Protein AF-A0A938MPD0-F1 (afdb_monomer)

Mean predicted aligned error: 16.22 Å

Foldseek 3Di:
DDYDDDDDDDDDDDDDPDDPPPDPPPPPPDPDPDQPCNVVVDQAAEAEAEAPLQCPSVLVSVVRGNYDYHYDDPDPNSVVNNLVNVVVSQWDWDDDDFWIWTFGQFKIFIAGRPPRHTPDMDTDPGGFHRVQWDADPVRWIWTQHPVRDIDIDD

Solvent-accessible surface area (backbone atoms only — not comparable to full-atom values): 9607 Å² total; per-residue (Å²): 133,91,74,91,80,86,80,90,85,87,79,82,88,81,89,74,98,76,78,98,79,82,86,86,84,77,78,83,65,74,79,76,89,65,58,72,49,68,79,68,70,54,56,61,52,82,42,80,44,75,69,52,50,61,26,61,66,56,48,52,48,43,75,76,34,61,34,50,68,45,76,48,59,97,46,73,70,35,47,54,45,18,46,51,44,40,37,77,71,58,55,35,72,35,79,58,97,61,34,35,36,40,41,42,66,50,30,37,37,32,26,32,66,88,84,62,47,76,74,50,76,45,82,41,98,45,33,56,35,77,81,30,57,46,76,45,97,84,68,28,39,37,37,29,25,70,83,72,50,76,49,78,45,122

pLDDT: mean 73.07, std 18.85, range [30.91, 95.38]

Radius of gyration: 27.68 Å; Cα contacts (8 Å, |Δi|>4): 222; chains: 1; bounding box: 92×27×65 Å

Nearest PDB structures (foldseek):
  5oa1-assembly1_V  TM=8.904E-01  e=3.810E-02  Saccharomyces cerevisiae S288C
  8w3v-assembly1_A  TM=8.758E-01  e=3.156E-02  Homo sapiens
  8afw-assembly1_B  TM=7.706E-01  e=2.783E-02  Saccharomyces cerevisiae
  7r72-assembly1_m  TM=8.460E-01  e=4.898E-02  Saccharomyces cerevisiae BY4741
  1nkv-assembly1_A  TM=7.892E-01  e=1.284E+00  Escherichia coli

Sequence (154 aa):
MRGSACRSQRVRLLLGVVGFFLSCAASWRACADDTLASRLGVTRGVCVVLGDPRCELAVELAEQSELLVYVQLPAAEDVVAARRAAADAGLALAVGKNAAVAATERELLAVDLEEGNTLWTQPLPAPPVPWGLALGRYRQVLVTLTSGEVLCFQ

Secondary structure (DSSP, 8-state):
---------------------S-SSS------S--HHHHHT--EEEEEEES-TT-HHHHHHHHHSEEEEEEE-SSHHHHHHHHHHHHHTT-EEEE-SSEEEEE-SSEEEEEETTT--EEEEEE-SSPEEEEEEEE-TTSPEEEEETTS-EEEE-

Structure (mmCIF, N/CA/C/O backbone):
data_AF-A0A938MPD0-F1
#
_entry.id   AF-A0A938MPD0-F1
#
loop_
_atom_site.group_PDB
_atom_site.id
_atom_site.type_symbol
_atom_site.label_atom_id
_atom_site.label_alt_id
_atom_site.label_comp_id
_atom_site.label_asym_id
_atom_site.label_entity_id
_atom_site.label_seq_id
_atom_site.pdbx_PDB_ins_code
_atom_site.Cartn_x
_atom_site.Cartn_y
_atom_site.Cartn_z
_atom_site.occupancy
_atom_site.B_iso_or_equiv
_atom_site.auth_seq_id
_atom_site.auth_comp_id
_atom_site.auth_asym_id
_atom_site.auth_atom_id
_atom_site.pdbx_PDB_model_num
ATOM 1 N N . MET A 1 1 ? -75.287 10.167 -20.643 1.00 37.88 1 MET A N 1
ATOM 2 C CA . MET A 1 1 ? -73.816 10.238 -20.494 1.00 37.88 1 MET A CA 1
ATOM 3 C C . MET A 1 1 ? -73.209 9.668 -21.773 1.00 37.88 1 MET A C 1
ATOM 5 O O . MET A 1 1 ? -73.329 8.477 -21.998 1.00 37.88 1 MET A O 1
ATOM 9 N N . ARG A 1 2 ? -73.024 10.525 -22.792 1.00 36.00 2 ARG A N 1
ATOM 10 C CA . ARG A 1 2 ? -71.712 10.887 -23.385 1.00 36.00 2 ARG A CA 1
ATOM 11 C C . ARG A 1 2 ? -70.800 9.658 -23.548 1.00 36.00 2 ARG A C 1
ATOM 13 O O . ARG A 1 2 ? -70.293 9.186 -22.547 1.00 36.00 2 ARG A O 1
ATOM 20 N N . GLY A 1 3 ? -70.529 9.108 -24.725 1.00 30.91 3 GLY A N 1
ATOM 21 C CA . GLY A 1 3 ? -70.872 9.449 -26.104 1.00 30.91 3 GLY A CA 1
ATOM 22 C C . GLY A 1 3 ? -69.873 8.722 -27.016 1.00 30.91 3 GLY A C 1
ATOM 23 O O . GLY A 1 3 ? -68.690 8.787 -26.719 1.00 30.91 3 GLY A O 1
ATOM 24 N N . SER A 1 4 ? -70.388 8.040 -28.052 1.00 40.34 4 SER A N 1
ATOM 25 C CA . SER A 1 4 ? -69.903 8.035 -29.454 1.00 40.34 4 SER A CA 1
ATOM 26 C C . SER A 1 4 ? -68.410 7.717 -29.701 1.00 40.34 4 SER A C 1
ATOM 28 O O . SER A 1 4 ? -67.545 8.330 -29.107 1.00 40.34 4 SER A O 1
ATOM 30 N N . ALA A 1 5 ? -67.931 6.916 -30.651 1.00 40.88 5 ALA A N 1
ATOM 31 C CA . ALA A 1 5 ? -68.393 6.438 -31.954 1.00 40.88 5 ALA A CA 1
ATOM 32 C C . ALA A 1 5 ? -67.113 5.831 -32.609 1.00 40.88 5 ALA A C 1
ATOM 34 O O . ALA A 1 5 ? -66.019 6.333 -32.398 1.00 40.88 5 ALA A O 1
ATOM 35 N N . CYS A 1 6 ? -67.169 4.664 -33.253 1.00 34.31 6 CYS A N 1
ATOM 36 C CA . CYS A 1 6 ? -67.277 4.511 -34.715 1.00 34.31 6 CYS A CA 1
ATOM 37 C C . CYS A 1 6 ? -65.924 4.400 -35.469 1.00 34.31 6 CYS A C 1
ATOM 39 O O . CYS A 1 6 ? -65.223 5.376 -35.684 1.00 34.31 6 CYS A O 1
ATOM 41 N N . ARG A 1 7 ? -65.688 3.175 -35.972 1.00 38.72 7 ARG A N 1
ATOM 42 C CA . ARG A 1 7 ? -65.328 2.837 -37.367 1.00 38.72 7 ARG A CA 1
ATOM 43 C C . ARG A 1 7 ? -63.906 3.142 -37.883 1.00 38.72 7 ARG A C 1
ATOM 45 O O . ARG A 1 7 ? -63.580 4.242 -38.289 1.00 38.72 7 ARG A O 1
ATOM 52 N N . SER A 1 8 ? -63.167 2.039 -38.057 1.00 42.03 8 SER A N 1
ATOM 53 C CA . SER A 1 8 ? -62.492 1.602 -39.296 1.00 42.03 8 SER A CA 1
ATOM 54 C C . SER A 1 8 ? -61.871 2.680 -40.192 1.00 42.03 8 SER A C 1
ATOM 56 O O . SER A 1 8 ? -62.578 3.305 -40.983 1.00 42.03 8 SER A O 1
ATOM 58 N N . GLN A 1 9 ? -60.542 2.646 -40.304 1.00 43.97 9 GLN A N 1
ATOM 59 C CA . GLN A 1 9 ? -59.890 2.900 -41.586 1.00 43.97 9 GLN A CA 1
ATOM 60 C C . GLN A 1 9 ? -58.762 1.898 -41.848 1.00 43.97 9 GLN A C 1
ATOM 62 O O . GLN A 1 9 ? -57.807 1.759 -41.093 1.00 43.97 9 GLN A O 1
ATOM 67 N N . ARG A 1 10 ? -58.952 1.157 -42.941 1.00 49.47 10 ARG A N 1
ATOM 68 C CA . ARG A 1 10 ? -58.011 0.232 -43.567 1.00 49.47 10 ARG A CA 1
ATOM 69 C C . ARG A 1 10 ? -57.012 1.034 -44.402 1.00 49.47 10 ARG A C 1
ATOM 71 O O . ARG A 1 10 ? -57.467 1.785 -45.258 1.00 49.47 10 ARG A O 1
ATOM 78 N N . VAL A 1 11 ? -55.714 0.764 -44.278 1.00 43.47 11 VAL A N 1
ATOM 79 C CA . VAL A 1 11 ? -54.717 0.949 -45.355 1.00 43.47 11 VAL A CA 1
ATOM 80 C C . VAL A 1 11 ? -53.675 -0.171 -45.191 1.00 43.47 11 VAL A C 1
ATOM 82 O O . VAL A 1 11 ? -52.937 -0.190 -44.217 1.00 43.47 11 VAL A O 1
ATOM 85 N N . ARG A 1 12 ? -53.861 -1.305 -45.885 1.00 37.50 12 ARG A N 1
ATOM 86 C CA . ARG A 1 12 ? -53.038 -1.773 -47.029 1.00 37.50 12 ARG A CA 1
ATOM 87 C C . ARG A 1 12 ? -51.532 -1.787 -46.710 1.00 37.50 12 ARG A C 1
ATOM 89 O O . ARG A 1 12 ? -50.899 -0.747 -46.706 1.00 37.50 12 ARG A O 1
ATOM 96 N N . LEU A 1 13 ? -51.000 -2.931 -46.267 1.00 38.41 13 LEU A N 1
ATOM 97 C CA . LEU A 1 13 ? -50.300 -3.928 -47.105 1.00 38.41 13 LEU A CA 1
ATOM 98 C C . LEU A 1 13 ? -49.083 -3.327 -47.835 1.00 38.41 13 LEU A C 1
ATOM 100 O O . LEU A 1 13 ? -49.276 -2.609 -48.809 1.00 38.41 13 LEU A O 1
ATOM 104 N N . LEU A 1 14 ? -47.863 -3.678 -47.410 1.00 35.78 14 LEU A N 1
ATOM 105 C CA . LEU A 1 14 ? -46.873 -4.429 -48.206 1.00 35.78 14 LEU A CA 1
ATOM 106 C C . LEU A 1 14 ? -45.488 -4.438 -47.527 1.00 35.78 14 LEU A C 1
ATOM 108 O O . LEU A 1 14 ? -44.958 -3.403 -47.150 1.00 35.78 14 LEU A O 1
ATOM 112 N N . LEU A 1 15 ? -44.973 -5.664 -47.394 1.00 37.50 15 LEU A N 1
ATOM 113 C CA . LEU A 1 15 ? -43.584 -6.134 -47.444 1.00 37.50 15 LEU A CA 1
ATOM 114 C C . LEU A 1 15 ? -42.425 -5.150 -47.208 1.00 37.50 15 LEU A C 1
ATOM 116 O O . LEU A 1 15 ? -42.242 -4.187 -47.942 1.00 37.50 15 LEU A O 1
ATOM 120 N N . GLY A 1 16 ? -41.499 -5.568 -46.341 1.00 40.38 16 GLY A N 1
ATOM 121 C CA . GLY A 1 16 ? -40.127 -5.061 -46.369 1.00 40.38 16 GLY A CA 1
ATOM 122 C C . GLY A 1 16 ? -39.266 -5.538 -45.208 1.00 40.38 16 GLY A C 1
ATOM 123 O O . GLY A 1 16 ? -38.848 -4.734 -44.387 1.00 40.38 16 GLY A O 1
ATOM 124 N N . VAL A 1 17 ? -39.006 -6.846 -45.123 1.00 50.00 17 VAL A N 1
ATOM 125 C CA . VAL A 1 17 ? -37.969 -7.424 -44.251 1.00 50.00 17 VAL A CA 1
ATOM 126 C C . VAL A 1 17 ? -36.601 -7.018 -44.804 1.00 50.00 17 VAL A C 1
ATOM 128 O O . VAL A 1 17 ? -35.995 -7.783 -45.538 1.00 50.00 17 VAL A O 1
ATOM 131 N N . VAL A 1 18 ? -36.125 -5.806 -44.514 1.00 45.16 18 VAL A N 1
ATOM 132 C CA . VAL A 1 18 ? -34.726 -5.402 -44.729 1.00 45.16 18 VAL A CA 1
ATOM 133 C C . VAL A 1 18 ? -34.395 -4.296 -43.727 1.00 45.16 18 VAL A C 1
ATOM 135 O O . VAL A 1 18 ? -34.990 -3.224 -43.778 1.00 45.16 18 VAL A O 1
ATOM 138 N N . GLY A 1 19 ? -33.433 -4.544 -42.834 1.00 41.28 19 GLY A N 1
ATOM 139 C CA . GLY A 1 19 ? -32.761 -3.469 -42.093 1.00 41.28 19 GLY A CA 1
ATOM 140 C C . GLY A 1 19 ? -32.779 -3.532 -40.564 1.00 41.28 19 GLY A C 1
ATOM 141 O O . GLY A 1 19 ? -32.570 -2.506 -39.931 1.00 41.28 19 GLY A O 1
ATOM 142 N N . PHE A 1 20 ? -32.972 -4.697 -39.938 1.00 44.78 20 PHE A N 1
ATOM 143 C CA . PHE A 1 20 ? -32.775 -4.877 -38.486 1.00 44.78 20 PHE A CA 1
ATOM 144 C C . PHE A 1 20 ? -31.285 -5.070 -38.118 1.00 44.78 20 PHE A C 1
ATOM 146 O O . PHE A 1 20 ? -30.936 -5.990 -37.390 1.00 44.78 20 PHE A O 1
ATOM 153 N N . PHE A 1 21 ? -30.372 -4.260 -38.669 1.00 43.53 21 PHE A N 1
ATOM 154 C CA . PHE A 1 21 ? -28.924 -4.491 -38.493 1.00 43.53 21 PHE A CA 1
ATOM 155 C C . PHE A 1 21 ? -28.061 -3.241 -38.284 1.00 43.53 21 PHE A C 1
ATOM 157 O O . PHE A 1 21 ? -26.861 -3.275 -38.533 1.00 43.53 21 PHE A O 1
ATOM 164 N N . LEU A 1 22 ? -28.627 -2.142 -37.774 1.00 49.59 22 LEU A N 1
ATOM 165 C CA . LEU A 1 22 ? -27.828 -0.956 -37.428 1.00 49.59 22 LEU A CA 1
ATOM 166 C C . LEU A 1 22 ? -28.286 -0.237 -36.150 1.00 49.59 22 LEU A C 1
ATOM 168 O O . LEU A 1 22 ? -28.404 0.981 -36.106 1.00 49.59 22 LEU A O 1
ATOM 172 N N . SER A 1 23 ? -28.512 -0.986 -35.069 1.00 37.53 23 SER A N 1
ATOM 173 C CA . SER A 1 23 ? -28.664 -0.379 -33.738 1.00 37.53 23 SER A CA 1
ATOM 174 C C . SER A 1 23 ? -28.079 -1.256 -32.629 1.00 37.53 23 SER A C 1
ATOM 176 O O . SER A 1 23 ? -28.756 -1.583 -31.660 1.00 37.53 23 SER A O 1
ATOM 178 N N . CYS A 1 24 ? -26.812 -1.653 -32.772 1.00 37.66 24 CYS A N 1
ATOM 179 C CA . CYS A 1 24 ? -26.063 -2.356 -31.722 1.00 37.66 24 CYS A CA 1
ATOM 180 C C . CYS A 1 24 ? -24.677 -1.735 -31.457 1.00 37.66 24 CYS A C 1
ATOM 182 O O . CYS A 1 24 ? -23.744 -2.435 -31.085 1.00 37.66 24 CYS A O 1
ATOM 184 N N . ALA A 1 25 ? -24.525 -0.421 -31.655 1.00 46.53 25 ALA A N 1
ATOM 185 C CA . ALA A 1 25 ? -23.244 0.267 -31.453 1.00 46.53 25 ALA A CA 1
ATOM 186 C C . ALA A 1 25 ? -23.321 1.502 -30.535 1.00 46.53 25 ALA A C 1
ATOM 188 O O . ALA A 1 25 ? -22.418 2.328 -30.552 1.00 46.53 25 ALA A O 1
ATOM 189 N N . ALA A 1 26 ? -24.382 1.660 -29.735 1.00 46.00 26 ALA A N 1
ATOM 190 C CA . ALA A 1 26 ? -24.504 2.833 -28.859 1.00 46.00 26 ALA A CA 1
ATOM 191 C C . ALA A 1 26 ? -25.188 2.568 -27.507 1.00 46.00 26 ALA A C 1
ATOM 193 O O . ALA A 1 26 ? -25.737 3.489 -26.906 1.00 46.00 26 ALA A O 1
ATOM 194 N N . SER A 1 27 ? -25.162 1.329 -27.010 1.00 37.38 27 SER A N 1
ATOM 195 C CA . SER A 1 27 ? -25.602 1.014 -25.640 1.00 37.38 27 SER A CA 1
ATOM 196 C C . SER A 1 27 ? -24.453 0.900 -24.634 1.00 37.38 27 SER A C 1
ATOM 198 O O . SER A 1 27 ? -24.713 0.743 -23.448 1.00 37.38 27 SER A O 1
ATOM 200 N N . TRP A 1 28 ? -23.196 1.091 -25.045 1.00 38.72 28 TRP A N 1
ATOM 201 C CA . TRP A 1 28 ? -22.095 1.361 -24.112 1.00 38.72 28 TRP A CA 1
ATOM 202 C C . TRP A 1 28 ? -22.031 2.854 -23.791 1.00 38.72 28 TRP A C 1
ATOM 204 O O . TRP A 1 28 ? -21.027 3.525 -24.010 1.00 38.72 28 TRP A O 1
ATOM 214 N N . ARG A 1 29 ? -23.130 3.402 -23.271 1.00 37.16 29 ARG A N 1
ATOM 215 C CA . ARG A 1 29 ? -22.973 4.493 -22.316 1.00 37.16 29 ARG A CA 1
ATOM 216 C C . ARG A 1 29 ? -22.622 3.813 -21.008 1.00 37.16 29 ARG A C 1
ATOM 218 O O . ARG A 1 29 ? -23.484 3.201 -20.384 1.00 37.16 29 ARG A O 1
ATOM 225 N N . ALA A 1 30 ? -21.340 3.884 -20.657 1.00 40.28 30 ALA A N 1
ATOM 226 C CA . ALA A 1 30 ? -20.912 3.762 -19.279 1.00 40.28 30 ALA A CA 1
ATOM 227 C C . ALA A 1 30 ? -21.920 4.530 -18.414 1.00 40.28 30 ALA A C 1
ATOM 229 O O . ALA A 1 30 ? -22.199 5.703 -18.683 1.00 40.28 30 ALA A O 1
ATOM 230 N N . CYS A 1 31 ? -22.512 3.859 -17.428 1.00 36.16 31 CYS A N 1
ATOM 231 C CA . CYS A 1 31 ? -23.138 4.559 -16.324 1.00 36.16 31 CYS A CA 1
ATOM 232 C C . CYS A 1 31 ? -22.005 5.214 -15.528 1.00 36.16 31 CYS A C 1
ATOM 234 O O . CYS A 1 31 ? -21.511 4.659 -14.553 1.00 36.16 31 CYS A O 1
ATOM 236 N N . ALA A 1 32 ? -21.529 6.352 -16.022 1.00 50.19 32 ALA A N 1
ATOM 237 C CA . ALA A 1 32 ? -20.868 7.320 -15.174 1.00 50.19 32 ALA A CA 1
ATOM 238 C C . ALA A 1 32 ? -21.916 7.850 -14.179 1.00 50.19 32 ALA A C 1
ATOM 240 O O . ALA A 1 32 ? -23.079 8.020 -14.554 1.00 50.19 32 ALA A O 1
ATOM 241 N N . ASP A 1 33 ? -21.471 8.074 -12.945 1.00 46.06 33 ASP A N 1
ATOM 242 C CA . ASP A 1 33 ? -22.187 8.643 -11.792 1.00 46.06 33 ASP A CA 1
ATOM 243 C C . ASP A 1 33 ? -23.024 7.705 -10.916 1.00 46.06 33 ASP A C 1
ATOM 245 O O . ASP A 1 33 ? -24.122 8.032 -10.477 1.00 46.06 33 ASP A O 1
ATOM 249 N N . ASP A 1 34 ? -22.451 6.556 -10.568 1.00 45.50 34 ASP A N 1
ATOM 250 C CA . ASP A 1 34 ? -22.614 6.018 -9.214 1.00 45.50 34 ASP A CA 1
ATOM 251 C C . ASP A 1 34 ? -21.403 5.129 -8.930 1.00 45.50 34 ASP A C 1
ATOM 253 O O . ASP A 1 34 ? -21.269 4.049 -9.515 1.00 45.50 34 ASP A O 1
ATOM 257 N N . THR A 1 35 ? -20.468 5.610 -8.113 1.00 60.00 35 THR A N 1
ATOM 258 C CA . THR A 1 35 ? -19.265 4.848 -7.771 1.00 60.00 35 THR A CA 1
ATOM 259 C C . THR A 1 35 ? -19.686 3.524 -7.141 1.00 60.00 35 THR A C 1
ATOM 261 O O . THR A 1 35 ? -20.640 3.454 -6.372 1.00 60.00 35 THR A O 1
ATOM 264 N N . LEU A 1 36 ? -19.016 2.422 -7.479 1.00 58.38 36 LEU A N 1
ATOM 265 C CA . LEU A 1 36 ? -19.397 1.087 -6.991 1.00 58.38 36 LEU A CA 1
ATOM 266 C C . LEU A 1 36 ? -19.512 1.048 -5.448 1.00 58.38 36 LEU A C 1
ATOM 268 O O . LEU A 1 36 ? -20.350 0.336 -4.895 1.00 58.38 36 LEU A O 1
ATOM 272 N N . ALA A 1 37 ? -18.715 1.880 -4.772 1.00 57.38 37 ALA A N 1
ATOM 273 C CA . ALA A 1 37 ? -18.770 2.127 -3.337 1.00 57.38 37 ALA A CA 1
ATOM 274 C C . ALA A 1 37 ? -20.125 2.690 -2.853 1.00 57.38 37 ALA A C 1
ATOM 276 O O . ALA A 1 37 ? -20.636 2.222 -1.833 1.00 57.38 37 ALA A O 1
ATOM 277 N N . SER A 1 38 ? -20.754 3.622 -3.586 1.00 54.91 38 SER A N 1
ATOM 278 C CA . SER A 1 38 ? -22.050 4.216 -3.211 1.00 54.91 38 SER A CA 1
ATOM 279 C C . SER A 1 38 ? -23.165 3.169 -3.185 1.00 54.91 38 SER A C 1
ATOM 281 O O . SER A 1 38 ? -23.985 3.141 -2.267 1.00 54.91 38 SER A O 1
ATOM 283 N N . ARG A 1 39 ? -23.148 2.239 -4.148 1.00 57.62 39 ARG A N 1
ATOM 284 C CA . ARG A 1 39 ? -24.148 1.167 -4.269 1.00 57.62 39 ARG A CA 1
ATOM 285 C C . ARG A 1 39 ? -23.975 0.055 -3.245 1.00 57.62 39 ARG A C 1
ATOM 287 O O . ARG A 1 39 ? -24.958 -0.583 -2.876 1.00 57.62 39 ARG A O 1
ATOM 294 N N . LEU A 1 40 ? -22.741 -0.192 -2.811 1.00 63.12 40 LEU A N 1
ATOM 295 C CA . LEU A 1 40 ? -22.446 -1.178 -1.773 1.00 63.12 40 LEU A CA 1
ATOM 296 C C . LEU A 1 40 ? -22.674 -0.612 -0.364 1.00 63.12 40 LEU A C 1
ATOM 298 O O . LEU A 1 40 ? -22.829 -1.389 0.574 1.00 63.12 40 LEU A O 1
ATOM 302 N N . GLY A 1 41 ? -22.720 0.717 -0.208 1.00 62.84 41 GLY A N 1
ATOM 303 C CA . GLY A 1 41 ? -22.893 1.382 1.087 1.00 62.84 41 GLY A CA 1
ATOM 304 C C . GLY A 1 41 ? -21.717 1.167 2.045 1.00 62.84 41 GLY A C 1
ATOM 305 O O . GLY A 1 41 ? -21.839 1.429 3.239 1.00 62.84 41 GLY A O 1
ATOM 306 N N . VAL A 1 42 ? -20.586 0.669 1.534 1.00 67.38 42 VAL A N 1
ATOM 307 C CA . VAL A 1 42 ? -19.378 0.389 2.310 1.00 67.38 42 VAL A CA 1
ATOM 308 C C . VAL A 1 42 ? -18.377 1.501 2.040 1.00 67.38 42 VAL A C 1
ATOM 310 O O . VAL A 1 42 ? -17.789 1.570 0.965 1.00 67.38 42 VAL A O 1
ATOM 313 N N . THR A 1 43 ? -18.194 2.374 3.025 1.00 70.38 43 THR A N 1
ATOM 314 C CA . THR A 1 43 ? -17.274 3.518 2.941 1.00 70.38 43 THR A CA 1
ATOM 315 C C . THR A 1 43 ? -15.934 3.262 3.629 1.00 70.38 43 THR A C 1
ATOM 317 O O . THR A 1 43 ? -15.021 4.061 3.469 1.00 70.38 43 THR A O 1
ATOM 320 N N . ARG A 1 44 ? -15.814 2.163 4.388 1.00 71.75 44 ARG A N 1
ATOM 321 C CA . ARG A 1 44 ? -14.622 1.759 5.151 1.00 71.75 44 ARG A CA 1
ATOM 322 C C . ARG A 1 44 ? -14.506 0.240 5.224 1.00 71.75 44 ARG A C 1
ATOM 324 O O . ARG A 1 44 ? -15.527 -0.448 5.224 1.00 71.75 44 ARG A O 1
ATOM 331 N N . GLY A 1 45 ? -13.287 -0.282 5.346 1.00 67.50 45 GLY A N 1
ATOM 332 C CA . GLY A 1 45 ? -13.028 -1.722 5.486 1.00 67.50 45 GLY A CA 1
ATOM 333 C C . GLY A 1 45 ? -12.131 -2.277 4.382 1.00 67.50 45 GLY A C 1
ATOM 334 O O . GLY A 1 45 ? -11.255 -1.578 3.892 1.00 67.50 45 GLY A O 1
ATOM 335 N N . VAL A 1 46 ? -12.316 -3.540 3.997 1.00 72.88 46 VAL A N 1
ATOM 336 C CA . VAL A 1 46 ? -11.471 -4.206 2.990 1.00 72.88 46 VAL A CA 1
ATOM 337 C C . VAL A 1 46 ? -12.252 -4.419 1.695 1.00 72.88 46 VAL A C 1
ATOM 339 O O . VAL A 1 46 ? -13.350 -4.975 1.714 1.00 72.88 46 VAL A O 1
ATOM 342 N N . CYS A 1 47 ? -11.666 -4.028 0.565 1.00 73.12 47 CYS A N 1
ATOM 343 C CA . CYS A 1 47 ? -12.193 -4.281 -0.773 1.00 73.12 47 CYS A CA 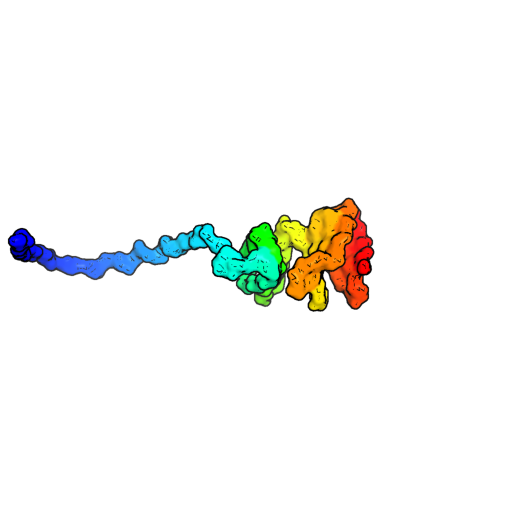1
ATOM 344 C C . CYS A 1 47 ? -11.200 -5.133 -1.570 1.00 73.12 47 CYS A C 1
ATOM 346 O O . CYS A 1 47 ? -10.000 -4.873 -1.557 1.00 73.12 47 CYS A O 1
ATOM 348 N N . VAL A 1 48 ? -11.690 -6.152 -2.274 1.00 77.94 48 VAL A N 1
ATOM 349 C CA . VAL A 1 48 ? -10.867 -6.959 -3.181 1.00 77.94 48 VAL A CA 1
ATOM 350 C C . VAL A 1 48 ? -11.308 -6.674 -4.610 1.00 77.94 48 VAL A C 1
ATOM 352 O O . VAL A 1 48 ? -12.441 -6.974 -4.984 1.00 77.94 48 VAL A O 1
ATOM 355 N N . VAL A 1 49 ? -10.402 -6.112 -5.403 1.00 79.62 49 VAL A N 1
ATOM 356 C CA . VAL A 1 49 ? -10.591 -5.827 -6.824 1.00 79.62 49 VAL A CA 1
ATOM 357 C C . VAL A 1 49 ? -9.903 -6.924 -7.630 1.00 79.62 49 VAL A C 1
ATOM 359 O O . VAL A 1 49 ? -8.717 -7.209 -7.461 1.00 79.62 49 VAL A O 1
ATOM 362 N N . LEU A 1 50 ? -10.660 -7.573 -8.508 1.00 84.88 50 LEU A N 1
ATOM 363 C CA . LEU A 1 50 ? -10.162 -8.647 -9.360 1.00 84.88 50 LEU A CA 1
ATOM 364 C C . LEU A 1 50 ? -9.941 -8.101 -10.771 1.00 84.88 50 LEU A C 1
ATOM 366 O O . LEU A 1 50 ? -10.882 -7.590 -11.373 1.00 84.88 50 LEU A O 1
ATOM 370 N N . GLY A 1 51 ? -8.731 -8.247 -11.313 1.00 85.06 51 GLY A N 1
ATOM 371 C CA . GLY A 1 51 ? -8.474 -7.924 -12.719 1.00 85.06 51 GLY A CA 1
ATOM 372 C C . GLY A 1 51 ? -8.454 -6.427 -13.047 1.00 85.06 51 GLY A C 1
ATOM 373 O O . GLY A 1 51 ? -9.039 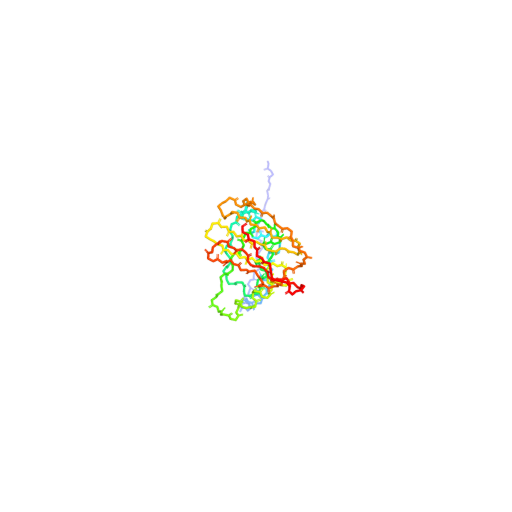-6.031 -14.049 1.00 85.06 51 GLY A O 1
ATOM 374 N N . ASP A 1 52 ? -7.767 -5.609 -12.241 1.00 90.44 52 ASP A N 1
ATOM 375 C CA . ASP A 1 52 ? -7.517 -4.181 -12.515 1.00 90.44 52 ASP A CA 1
ATOM 376 C C . ASP A 1 52 ? -6.028 -3.908 -12.844 1.00 90.44 52 ASP A C 1
ATOM 378 O O . ASP A 1 52 ? -5.270 -3.428 -11.998 1.00 90.44 52 ASP A O 1
ATOM 382 N N . PRO A 1 53 ? -5.549 -4.279 -14.050 1.00 88.62 53 PRO A N 1
ATOM 383 C CA . PRO A 1 53 ? -4.120 -4.282 -14.393 1.00 88.62 53 PRO A CA 1
ATOM 384 C C . PRO A 1 53 ? -3.495 -2.884 -14.453 1.00 88.62 53 PRO A C 1
ATOM 386 O O . PRO A 1 53 ? -2.272 -2.748 -14.432 1.00 88.62 53 PRO A O 1
ATOM 389 N N . ARG A 1 54 ? -4.324 -1.838 -14.533 1.00 89.44 54 ARG A N 1
ATOM 390 C CA . ARG A 1 54 ? -3.889 -0.436 -14.535 1.00 89.44 54 ARG A CA 1
ATOM 391 C C . ARG A 1 54 ? -4.161 0.277 -13.211 1.00 89.44 54 ARG A C 1
ATOM 393 O O . ARG A 1 54 ? -3.791 1.437 -13.091 1.00 89.44 54 ARG A O 1
ATOM 400 N N . CYS A 1 55 ? -4.732 -0.418 -12.225 1.00 90.00 55 CYS A N 1
ATOM 401 C CA . CYS A 1 55 ? -5.076 0.126 -10.911 1.00 90.00 55 CYS A CA 1
ATOM 402 C C . CYS A 1 55 ? -6.046 1.325 -10.960 1.00 90.00 55 CYS A C 1
ATOM 404 O O . CYS A 1 55 ? -6.077 2.117 -10.025 1.00 90.00 55 CYS A O 1
ATOM 406 N N . GLU A 1 56 ? -6.813 1.506 -12.042 1.00 91.06 56 GLU A N 1
ATOM 407 C CA . GLU A 1 56 ? -7.654 2.702 -12.218 1.00 91.06 56 GLU A CA 1
ATOM 408 C C . GLU A 1 56 ? -8.819 2.694 -11.220 1.00 91.06 56 GLU A C 1
ATOM 410 O O . GLU A 1 56 ? -9.036 3.668 -10.501 1.00 91.06 56 GLU A O 1
ATOM 415 N N . LEU A 1 57 ? -9.524 1.562 -11.123 1.00 87.81 57 LEU A N 1
ATOM 416 C CA . LEU A 1 57 ? -10.653 1.402 -10.208 1.00 87.81 57 LEU A CA 1
ATOM 417 C C . LEU A 1 57 ? -10.176 1.313 -8.756 1.00 87.81 57 LEU A C 1
ATOM 419 O O . LEU A 1 57 ? -10.816 1.847 -7.854 1.00 87.81 57 LEU A O 1
ATOM 423 N N . ALA A 1 58 ? -9.068 0.617 -8.514 1.00 85.44 58 ALA A N 1
ATOM 424 C CA . ALA A 1 58 ? -8.530 0.456 -7.172 1.00 85.44 58 ALA A CA 1
ATOM 425 C C . ALA A 1 58 ? -8.041 1.782 -6.574 1.00 85.44 58 ALA A C 1
ATOM 427 O O . ALA A 1 58 ? -8.288 2.027 -5.394 1.00 85.44 58 ALA A O 1
ATOM 428 N N . VAL A 1 59 ? -7.402 2.639 -7.380 1.00 87.56 59 VAL A N 1
ATOM 429 C CA . VAL A 1 59 ? -7.011 3.993 -6.960 1.00 87.56 59 VAL A CA 1
ATOM 430 C C . VAL A 1 59 ? -8.246 4.853 -6.718 1.00 87.56 59 VAL A C 1
ATOM 432 O O . VAL A 1 59 ? -8.347 5.441 -5.649 1.00 87.56 59 VAL A O 1
ATOM 435 N N . GLU A 1 60 ? -9.226 4.854 -7.626 1.00 87.50 60 GLU A N 1
ATOM 436 C CA . GLU A 1 60 ? -10.469 5.619 -7.438 1.00 87.50 60 GLU A CA 1
ATOM 437 C C . GLU A 1 60 ? -11.182 5.236 -6.129 1.00 87.50 60 GLU A C 1
ATOM 439 O O . GLU A 1 60 ? -11.582 6.101 -5.348 1.00 87.50 60 GLU A O 1
ATOM 444 N N . LEU A 1 61 ? -11.298 3.933 -5.853 1.00 82.81 61 LEU A N 1
ATOM 445 C CA . LEU A 1 61 ? -11.884 3.439 -4.609 1.00 82.81 61 LEU A CA 1
ATOM 446 C C . LEU A 1 61 ? -11.063 3.867 -3.390 1.00 82.81 61 LEU A C 1
ATOM 448 O O . LEU A 1 61 ? -11.652 4.286 -2.396 1.00 82.81 61 LEU A O 1
ATOM 452 N N . ALA A 1 62 ? -9.734 3.781 -3.450 1.00 82.88 62 ALA A N 1
ATOM 453 C CA . ALA A 1 62 ? -8.865 4.188 -2.348 1.00 82.88 62 ALA A CA 1
ATOM 454 C C . ALA A 1 62 ? -8.895 5.707 -2.090 1.00 82.88 62 ALA A C 1
ATOM 456 O O . ALA A 1 62 ? -8.791 6.128 -0.944 1.00 82.88 62 ALA A O 1
ATOM 457 N N . GLU A 1 63 ? -9.060 6.533 -3.125 1.00 81.38 63 GLU A N 1
ATOM 458 C CA . GLU A 1 63 ? -9.134 7.996 -3.000 1.00 81.38 63 GLU A CA 1
ATOM 459 C C . GLU A 1 63 ? -10.480 8.476 -2.446 1.00 81.38 63 GLU A C 1
ATOM 461 O O . GLU A 1 63 ? -10.544 9.462 -1.711 1.00 81.38 63 GLU A O 1
ATOM 466 N N . GLN A 1 64 ? -11.570 7.799 -2.811 1.00 81.31 64 GLN A N 1
ATOM 467 C CA . GLN A 1 64 ? -12.931 8.230 -2.483 1.00 81.31 64 GLN A CA 1
ATOM 468 C C . GLN A 1 64 ? -13.515 7.539 -1.242 1.00 81.31 64 GLN A C 1
ATOM 470 O O . GLN A 1 64 ? -14.680 7.764 -0.902 1.00 81.31 64 GLN A O 1
ATOM 475 N N . SER A 1 65 ? -12.748 6.679 -0.570 1.00 77.94 65 SER A N 1
ATOM 476 C CA . SER A 1 65 ? -13.217 5.923 0.593 1.00 77.94 65 SER A CA 1
ATOM 477 C C . SER A 1 65 ? -12.096 5.626 1.589 1.00 77.94 65 SER A C 1
ATOM 479 O O . SER A 1 65 ? -10.926 5.885 1.339 1.00 77.94 65 SER A O 1
ATOM 481 N N . GLU A 1 66 ? -12.454 5.031 2.722 1.00 70.88 66 GLU A N 1
ATOM 482 C CA . GLU A 1 66 ? -11.517 4.502 3.718 1.00 70.88 66 GLU A CA 1
ATOM 483 C C . GLU A 1 66 ? -11.284 2.990 3.507 1.00 70.88 66 GLU A C 1
ATOM 485 O O . GLU A 1 66 ? -11.145 2.218 4.462 1.00 70.88 66 GLU A O 1
ATOM 490 N N . LEU A 1 67 ? -11.336 2.519 2.255 1.00 72.44 67 LEU A N 1
ATOM 491 C CA . LEU A 1 67 ? -11.141 1.110 1.920 1.00 72.44 67 LEU A CA 1
ATOM 492 C C . LEU A 1 67 ? -9.655 0.765 1.775 1.00 72.44 67 LEU A C 1
ATOM 494 O O . LEU A 1 67 ? -8.923 1.370 0.995 1.00 72.44 67 LEU A O 1
ATOM 498 N N . LEU A 1 68 ? -9.231 -0.310 2.437 1.00 74.94 68 LEU A N 1
ATOM 499 C CA . LEU A 1 68 ? -8.020 -1.038 2.082 1.00 74.94 68 LEU A CA 1
ATOM 500 C C . LEU A 1 68 ? -8.309 -1.901 0.847 1.00 74.94 68 LEU A C 1
ATOM 502 O O . LEU A 1 68 ? -9.058 -2.879 0.929 1.00 74.94 68 LEU A O 1
ATOM 506 N N . VAL A 1 69 ? -7.706 -1.552 -0.290 1.00 77.38 69 VAL A N 1
ATOM 507 C CA . VAL A 1 69 ? -7.964 -2.214 -1.577 1.00 77.38 69 VAL A CA 1
ATOM 508 C C . VAL A 1 69 ? -6.873 -3.238 -1.916 1.00 77.38 69 VAL A C 1
ATOM 510 O O . VAL A 1 69 ? -5.703 -2.894 -2.074 1.00 77.38 69 VAL A O 1
ATOM 513 N N . TYR A 1 70 ? -7.254 -4.508 -2.077 1.00 78.62 70 TYR A N 1
ATOM 514 C CA . TYR A 1 70 ? -6.395 -5.570 -2.610 1.00 78.62 70 TYR A CA 1
ATOM 515 C C . TYR A 1 70 ? -6.696 -5.812 -4.081 1.00 78.62 70 TYR A C 1
ATOM 517 O O . TYR A 1 70 ? -7.803 -6.226 -4.417 1.00 78.62 70 TYR A O 1
ATOM 525 N N . VAL A 1 71 ? -5.697 -5.651 -4.946 1.00 83.31 71 VAL A N 1
ATOM 526 C CA . VAL A 1 71 ? -5.834 -5.967 -6.371 1.00 83.31 71 VAL A CA 1
ATOM 527 C C . VAL A 1 71 ? -5.216 -7.330 -6.664 1.00 83.31 71 VAL A C 1
ATOM 529 O O . VAL A 1 71 ? -4.020 -7.538 -6.452 1.00 83.31 71 VAL A O 1
ATOM 532 N N . GLN A 1 72 ? -6.023 -8.272 -7.152 1.00 80.75 72 GLN A N 1
ATOM 533 C CA . GLN A 1 72 ? -5.538 -9.572 -7.616 1.00 80.75 72 GLN A CA 1
ATOM 534 C C . GLN A 1 72 ? -5.414 -9.569 -9.136 1.00 80.75 72 GLN A C 1
ATOM 536 O O . GLN A 1 72 ? -6.393 -9.346 -9.852 1.00 80.75 72 GLN A O 1
ATOM 541 N N . LEU A 1 73 ? -4.203 -9.847 -9.619 1.00 84.06 73 LEU A N 1
ATOM 542 C CA .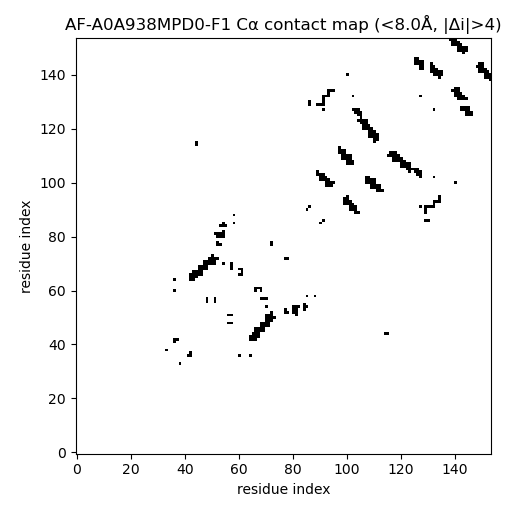 LEU A 1 73 ? -3.882 -9.906 -11.040 1.00 84.06 73 LEU A CA 1
ATOM 543 C C . LEU A 1 73 ? -3.259 -11.260 -11.374 1.00 84.06 73 LEU A C 1
ATOM 545 O O . LEU A 1 73 ? -2.420 -11.746 -10.611 1.00 84.06 73 LEU A O 1
ATOM 549 N N . PRO A 1 74 ? -3.673 -11.888 -12.487 1.00 77.94 74 PRO A N 1
ATOM 550 C CA . PRO A 1 74 ? -3.220 -13.228 -12.840 1.00 77.94 74 PRO A CA 1
ATOM 551 C C . PRO A 1 74 ? -1.809 -13.238 -13.444 1.00 77.94 74 PRO A C 1
ATOM 553 O O . PRO A 1 74 ? -1.138 -14.267 -13.383 1.00 77.94 74 PRO A O 1
ATOM 556 N N . ALA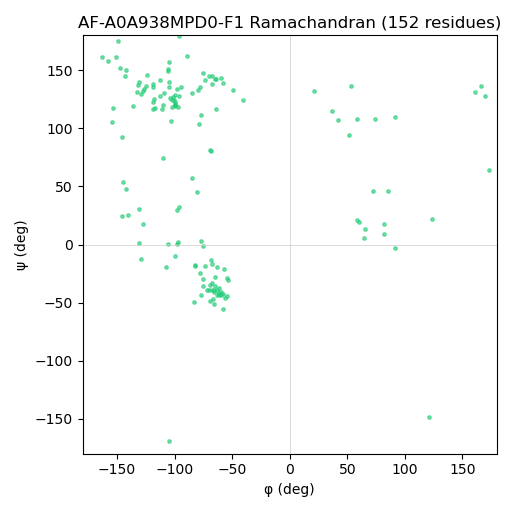 A 1 75 ? -1.365 -12.121 -14.027 1.00 86.12 75 ALA A N 1
ATOM 557 C CA . ALA A 1 75 ? -0.109 -12.016 -14.757 1.00 86.12 75 ALA A CA 1
ATOM 558 C C . ALA A 1 75 ? 0.897 -11.115 -14.026 1.00 86.12 75 ALA A C 1
ATOM 560 O O . ALA A 1 75 ? 0.537 -10.100 -13.426 1.00 86.12 75 ALA A O 1
ATOM 561 N N . ALA A 1 76 ? 2.175 -11.491 -14.060 1.00 79.44 76 ALA A N 1
ATOM 562 C CA . ALA A 1 76 ? 3.220 -10.794 -13.310 1.00 79.44 76 ALA A CA 1
ATOM 563 C C . ALA A 1 76 ? 3.495 -9.386 -13.868 1.00 79.44 76 ALA A C 1
ATOM 565 O O . ALA A 1 76 ? 3.777 -8.462 -13.104 1.00 79.44 76 ALA A O 1
ATOM 566 N N . GLU A 1 77 ? 3.390 -9.214 -15.184 1.00 85.19 77 GLU A N 1
ATOM 567 C CA . GLU A 1 77 ? 3.509 -7.933 -15.876 1.00 85.19 77 GLU A CA 1
ATOM 568 C C . GLU A 1 77 ? 2.426 -6.938 -15.441 1.00 85.19 77 GLU A C 1
ATOM 570 O O . GLU A 1 77 ? 2.738 -5.779 -15.158 1.00 85.19 77 GLU A O 1
ATOM 575 N N . ASP A 1 78 ? 1.191 -7.412 -15.278 1.00 85.31 78 ASP A N 1
ATOM 576 C CA . ASP A 1 78 ? 0.064 -6.600 -14.826 1.00 85.31 78 ASP A CA 1
ATOM 577 C C . ASP A 1 78 ? 0.261 -6.168 -13.373 1.00 85.31 78 ASP A C 1
ATOM 579 O O . ASP A 1 78 ? 0.015 -5.016 -13.026 1.00 85.31 78 ASP A O 1
ATOM 583 N N . VAL A 1 79 ? 0.787 -7.058 -12.520 1.00 79.31 79 VAL A N 1
ATOM 584 C CA . VAL A 1 79 ? 1.148 -6.704 -11.139 1.00 79.31 79 VAL A CA 1
ATOM 585 C C . VAL A 1 79 ? 2.163 -5.563 -11.120 1.00 79.31 79 VAL A C 1
ATOM 587 O O . VAL A 1 79 ? 2.029 -4.645 -10.316 1.00 79.31 79 VAL A O 1
ATOM 590 N N . VAL A 1 80 ? 3.175 -5.583 -11.990 1.00 81.75 80 VAL A N 1
ATOM 591 C CA . VAL A 1 80 ? 4.171 -4.501 -12.064 1.00 81.75 80 VAL A CA 1
ATOM 592 C C . VAL A 1 80 ? 3.539 -3.190 -12.538 1.00 81.75 80 VAL A C 1
ATOM 594 O O . VAL A 1 80 ? 3.862 -2.136 -11.986 1.00 81.75 80 VAL A O 1
ATOM 597 N N . ALA A 1 81 ? 2.644 -3.242 -13.526 1.00 85.31 81 ALA A N 1
ATOM 598 C CA . ALA A 1 81 ? 1.945 -2.067 -14.040 1.00 85.31 81 ALA A CA 1
ATOM 599 C C . ALA A 1 81 ? 1.011 -1.444 -12.989 1.00 85.31 81 ALA A C 1
ATOM 601 O O . ALA A 1 81 ? 1.145 -0.257 -12.689 1.00 85.31 81 ALA A O 1
ATOM 602 N N . ALA A 1 82 ? 0.150 -2.248 -12.362 1.00 82.62 82 ALA A N 1
ATOM 603 C CA . ALA A 1 82 ? -0.774 -1.790 -11.326 1.00 82.62 82 ALA A CA 1
ATOM 604 C C . ALA A 1 82 ? -0.038 -1.228 -10.105 1.00 82.62 82 ALA A C 1
ATOM 606 O O . ALA A 1 82 ? -0.438 -0.216 -9.536 1.00 82.62 82 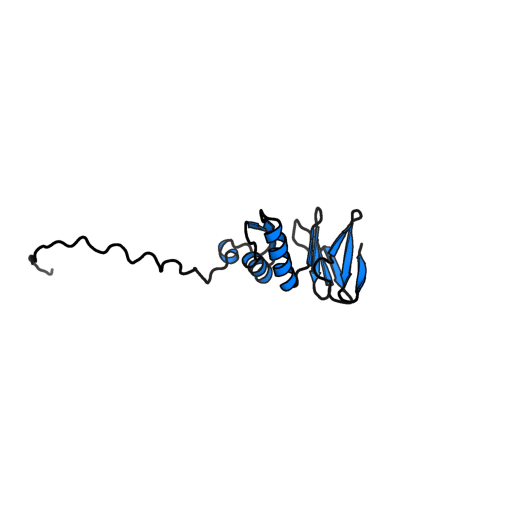ALA A O 1
ATOM 607 N N . ARG A 1 83 ? 1.094 -1.842 -9.742 1.00 80.44 83 ARG A N 1
ATOM 608 C CA . ARG A 1 83 ? 1.996 -1.307 -8.721 1.00 80.44 83 ARG A CA 1
ATOM 609 C C . ARG A 1 83 ? 2.470 0.096 -9.092 1.00 80.44 83 ARG A C 1
ATOM 611 O O . ARG A 1 83 ? 2.262 1.015 -8.312 1.00 80.44 83 ARG A O 1
ATOM 618 N N . ARG A 1 84 ? 3.064 0.292 -10.272 1.00 83.88 84 ARG A N 1
ATOM 619 C CA . ARG A 1 84 ? 3.531 1.626 -10.698 1.00 83.88 84 ARG A CA 1
ATOM 620 C C . ARG A 1 84 ? 2.416 2.669 -10.645 1.00 83.88 84 ARG A C 1
ATOM 622 O O . ARG A 1 84 ? 2.638 3.716 -10.060 1.00 83.88 84 ARG A O 1
ATOM 629 N N . ALA A 1 85 ? 1.223 2.335 -11.132 1.00 83.94 85 ALA A N 1
ATOM 630 C CA . ALA A 1 85 ? 0.068 3.226 -11.058 1.00 83.94 85 ALA A CA 1
ATOM 631 C C . ALA A 1 85 ? -0.314 3.592 -9.608 1.00 83.94 85 ALA A C 1
ATOM 633 O O . ALA A 1 85 ? -0.525 4.762 -9.308 1.00 83.94 85 ALA A O 1
ATOM 634 N N . ALA A 1 86 ? -0.325 2.624 -8.684 1.00 79.44 86 ALA A N 1
ATOM 635 C CA . ALA A 1 86 ? -0.574 2.891 -7.263 1.00 79.44 86 ALA A CA 1
ATOM 636 C C . ALA A 1 86 ? 0.530 3.745 -6.606 1.00 79.44 86 ALA A C 1
ATOM 638 O O . ALA A 1 86 ? 0.253 4.577 -5.745 1.00 79.44 86 ALA A O 1
ATOM 639 N N . ALA A 1 87 ? 1.786 3.549 -7.013 1.00 76.25 87 ALA A N 1
ATOM 640 C CA . ALA A 1 87 ? 2.912 4.349 -6.542 1.00 76.25 87 ALA A CA 1
ATOM 641 C C . ALA A 1 87 ? 2.870 5.787 -7.074 1.00 76.25 87 ALA A C 1
ATOM 643 O O . ALA A 1 87 ? 3.166 6.710 -6.320 1.00 76.25 87 ALA A O 1
ATOM 644 N N . ASP A 1 88 ? 2.483 5.981 -8.337 1.00 79.31 88 ASP A N 1
ATOM 645 C CA . ASP A 1 88 ? 2.283 7.305 -8.937 1.00 79.31 88 ASP A CA 1
ATOM 646 C C . ASP A 1 88 ? 1.125 8.057 -8.254 1.00 79.31 88 ASP A C 1
ATOM 648 O O . ASP A 1 88 ? 1.158 9.281 -8.154 1.00 79.31 88 ASP A O 1
ATOM 652 N N . ALA A 1 89 ? 0.153 7.323 -7.700 1.00 76.75 89 ALA A N 1
ATOM 653 C CA . ALA A 1 89 ? -0.891 7.850 -6.818 1.00 76.75 89 ALA A CA 1
ATOM 654 C C . ALA A 1 89 ? -0.410 8.118 -5.369 1.00 76.75 89 ALA A C 1
ATOM 656 O O . ALA A 1 89 ? -1.202 8.509 -4.515 1.00 76.75 89 ALA A O 1
ATOM 657 N N . GLY A 1 90 ? 0.882 7.922 -5.068 1.00 68.25 90 GLY A N 1
ATOM 658 C CA . GLY A 1 90 ? 1.496 8.275 -3.783 1.00 68.25 90 GLY A CA 1
ATOM 659 C C . GLY A 1 90 ? 1.290 7.262 -2.653 1.00 68.25 90 GLY A C 1
ATOM 660 O O . GLY A 1 90 ? 1.474 7.608 -1.485 1.00 68.25 90 GLY A O 1
ATOM 661 N N . LEU A 1 91 ? 0.917 6.016 -2.962 1.00 65.94 91 LEU A N 1
ATOM 662 C CA . LEU A 1 91 ? 0.576 5.010 -1.952 1.00 65.94 91 LEU A CA 1
ATOM 663 C C . LEU A 1 91 ? 1.719 4.001 -1.740 1.00 65.94 91 LEU A C 1
ATOM 665 O O . LEU A 1 91 ? 2.069 3.232 -2.637 1.00 65.94 91 LEU A O 1
ATOM 669 N N . ALA A 1 92 ? 2.274 3.945 -0.523 1.00 75.12 92 ALA A N 1
ATOM 670 C CA . ALA A 1 92 ? 3.185 2.884 -0.082 1.00 75.12 92 ALA A CA 1
ATOM 671 C C . ALA A 1 92 ? 2.583 2.133 1.115 1.00 75.12 92 ALA A C 1
ATOM 673 O O . ALA A 1 92 ? 2.384 2.711 2.179 1.00 75.12 92 ALA A O 1
ATOM 674 N N . LEU A 1 93 ? 2.300 0.835 0.949 1.00 80.69 93 LEU A N 1
ATOM 675 C CA . LEU A 1 93 ? 1.618 0.009 1.950 1.00 80.69 93 LEU A CA 1
ATOM 676 C C . LEU A 1 93 ? 2.349 -1.321 2.168 1.00 80.69 93 LEU A C 1
ATOM 678 O O . LEU A 1 93 ? 2.738 -1.994 1.213 1.00 80.69 93 LEU A O 1
ATOM 682 N N . ALA A 1 94 ? 2.474 -1.736 3.425 1.00 83.06 94 ALA A N 1
ATOM 683 C CA . ALA A 1 94 ? 2.933 -3.060 3.813 1.00 83.06 94 ALA A CA 1
ATOM 684 C C . ALA A 1 94 ? 1.928 -3.709 4.770 1.00 83.06 94 ALA A C 1
ATOM 686 O O . ALA A 1 94 ? 1.474 -3.086 5.723 1.00 83.06 94 ALA A O 1
ATOM 687 N N . VAL A 1 95 ? 1.586 -4.975 4.540 1.00 82.38 95 VAL A N 1
ATOM 688 C CA . VAL A 1 95 ? 0.571 -5.689 5.328 1.00 82.38 95 VAL A CA 1
ATOM 689 C C . VAL A 1 95 ? 1.221 -6.806 6.137 1.00 82.38 95 VAL A C 1
ATOM 691 O O . VAL A 1 95 ? 1.950 -7.641 5.601 1.00 82.38 95 VAL A O 1
ATOM 694 N N . GLY A 1 96 ? 0.958 -6.812 7.441 1.00 77.81 96 GLY A N 1
ATOM 695 C CA . GLY A 1 96 ? 1.333 -7.863 8.380 1.00 77.81 96 GLY A CA 1
ATOM 696 C C . GLY A 1 96 ? 0.138 -8.729 8.781 1.00 77.81 96 GLY A C 1
ATOM 697 O O . GLY A 1 96 ? -0.940 -8.646 8.210 1.00 77.81 96 GLY A O 1
ATOM 698 N N . LYS A 1 97 ? 0.319 -9.573 9.804 1.00 76.50 97 LYS A N 1
ATOM 699 C CA . LYS A 1 97 ? -0.710 -10.542 10.224 1.00 76.50 97 LYS A CA 1
ATOM 700 C C . LYS A 1 97 ? -2.024 -9.883 10.680 1.00 76.50 97 LYS A C 1
ATOM 702 O O . LYS A 1 97 ? -3.087 -10.364 10.321 1.00 76.50 97 LYS A O 1
ATOM 707 N N . ASN A 1 98 ? -1.922 -8.814 11.473 1.00 82.69 98 ASN A N 1
ATOM 708 C CA . ASN A 1 98 ? -3.066 -8.138 12.103 1.00 82.69 98 ASN A CA 1
ATOM 709 C C . ASN A 1 98 ? -3.035 -6.613 11.904 1.00 82.69 98 ASN A C 1
ATOM 711 O O . ASN A 1 98 ? -3.872 -5.908 12.445 1.00 82.69 98 ASN A O 1
ATOM 715 N N . ALA A 1 99 ? -2.040 -6.087 11.193 1.00 84.69 99 ALA A N 1
ATOM 716 C CA . ALA A 1 99 ? -1.882 -4.653 11.002 1.00 84.69 99 ALA A CA 1
ATOM 717 C C . ALA A 1 99 ? -1.363 -4.373 9.594 1.00 84.69 99 ALA A C 1
ATOM 719 O O . ALA A 1 99 ? -0.545 -5.144 9.082 1.00 84.69 99 ALA A O 1
ATOM 720 N N . ALA A 1 100 ? -1.799 -3.273 8.995 1.00 87.50 100 ALA A N 1
ATOM 721 C CA . ALA A 1 100 ? -1.161 -2.692 7.824 1.00 87.50 100 ALA A CA 1
ATOM 722 C C . ALA A 1 100 ? -0.387 -1.441 8.233 1.00 87.50 100 ALA A C 1
ATOM 724 O O . ALA A 1 100 ? -0.748 -0.756 9.184 1.00 87.50 100 ALA A O 1
ATOM 725 N N . VAL A 1 101 ? 0.694 -1.157 7.519 1.00 89.06 101 VAL A N 1
ATOM 726 C CA . VAL A 1 101 ? 1.471 0.066 7.662 1.00 89.06 101 VAL A CA 1
ATOM 727 C C . VAL A 1 101 ? 1.429 0.801 6.339 1.00 89.06 101 VAL A C 1
ATOM 729 O O . VAL A 1 101 ? 1.8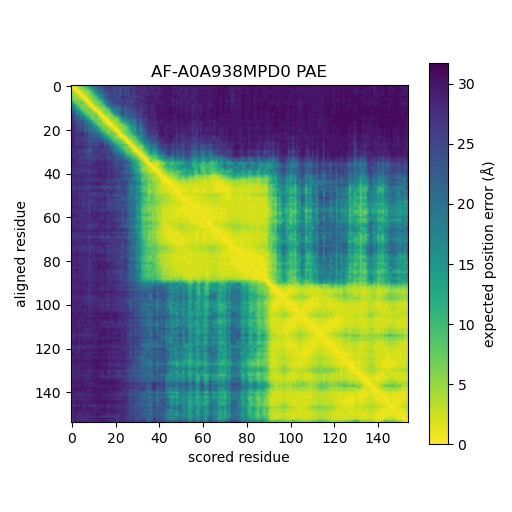11 0.237 5.316 1.00 89.06 101 VAL A O 1
ATOM 732 N N . ALA A 1 102 ? 0.963 2.040 6.364 1.00 88.56 102 ALA A N 1
ATOM 733 C CA . ALA A 1 102 ? 0.988 2.954 5.236 1.00 88.56 102 ALA A CA 1
ATOM 734 C C . ALA A 1 102 ? 2.082 3.999 5.461 1.00 88.56 102 ALA A C 1
ATOM 736 O O . ALA A 1 102 ? 2.252 4.489 6.576 1.00 88.56 102 ALA A O 1
ATOM 737 N N . ALA A 1 103 ? 2.812 4.345 4.409 1.00 87.75 103 ALA A N 1
ATOM 738 C CA . ALA A 1 103 ? 3.715 5.482 4.389 1.00 87.75 103 ALA A CA 1
ATOM 739 C C . ALA A 1 103 ? 3.125 6.549 3.466 1.00 87.75 103 ALA A C 1
ATOM 741 O O . ALA A 1 103 ? 2.893 6.298 2.283 1.00 87.75 103 ALA A O 1
ATOM 742 N N . THR A 1 104 ? 2.875 7.724 4.030 1.00 84.62 104 THR A N 1
ATOM 743 C CA . THR A 1 104 ? 2.497 8.937 3.302 1.00 84.62 104 THR A CA 1
ATOM 744 C C . THR A 1 104 ? 3.743 9.789 3.065 1.00 84.62 104 THR A C 1
ATOM 746 O O . THR A 1 104 ? 4.832 9.459 3.534 1.00 84.62 104 THR A O 1
ATOM 749 N N . GLU A 1 105 ? 3.602 10.934 2.400 1.00 84.62 105 GLU A N 1
ATOM 750 C CA . GLU A 1 105 ? 4.717 11.870 2.201 1.00 84.62 105 GLU A CA 1
ATOM 751 C C . GLU A 1 105 ? 5.375 12.363 3.501 1.00 84.62 105 GLU A C 1
ATOM 753 O O . GLU A 1 105 ? 6.507 12.849 3.463 1.00 84.62 105 GLU A O 1
ATOM 758 N N . ARG A 1 106 ? 4.675 12.292 4.642 1.00 86.19 106 ARG A N 1
ATOM 759 C CA . ARG A 1 106 ? 5.114 12.915 5.902 1.00 86.19 106 ARG A CA 1
ATOM 760 C C . ARG A 1 106 ? 5.111 11.994 7.103 1.00 86.19 106 ARG A C 1
ATOM 762 O O . ARG A 1 106 ? 5.656 12.377 8.132 1.00 86.19 106 ARG A O 1
ATOM 769 N N . GLU A 1 107 ? 4.496 10.824 7.017 1.00 90.25 107 GLU A N 1
ATOM 770 C CA . GLU A 1 107 ? 4.338 9.954 8.178 1.00 90.25 107 GLU A CA 1
ATOM 771 C C . GLU A 1 107 ? 4.109 8.492 7.805 1.00 90.25 107 GLU A C 1
ATOM 773 O O . GLU A 1 107 ? 3.644 8.159 6.716 1.00 90.25 107 GLU A O 1
ATOM 778 N N . LEU A 1 108 ? 4.418 7.622 8.760 1.00 91.44 108 LEU A N 1
ATOM 779 C CA . LEU A 1 108 ? 3.993 6.234 8.799 1.00 91.44 108 LEU A CA 1
ATOM 780 C C . LEU A 1 108 ? 2.771 6.106 9.697 1.00 91.44 108 LEU A C 1
ATOM 782 O O . LEU A 1 108 ? 2.794 6.584 10.832 1.00 91.44 108 LEU A O 1
ATOM 786 N N . LEU A 1 109 ? 1.759 5.389 9.223 1.00 92.12 109 LEU A N 1
ATOM 787 C CA . LEU A 1 109 ? 0.603 4.988 10.011 1.00 92.12 109 LEU A CA 1
ATOM 788 C C . LEU A 1 109 ? 0.548 3.472 10.078 1.00 92.12 109 LEU A C 1
ATOM 790 O O . LEU A 1 109 ? 0.507 2.815 9.041 1.00 92.12 109 LEU A O 1
ATOM 794 N N . ALA A 1 110 ? 0.496 2.919 11.285 1.00 91.81 110 ALA A N 1
ATOM 795 C CA . ALA A 1 110 ? 0.072 1.543 11.477 1.00 91.81 110 ALA A CA 1
ATOM 796 C C . ALA A 1 110 ? -1.409 1.518 11.829 1.00 91.81 110 ALA A C 1
ATOM 798 O O . ALA A 1 110 ? -1.835 2.175 12.776 1.00 91.81 110 ALA A O 1
ATOM 799 N N . VAL A 1 111 ? -2.174 0.722 11.096 1.00 87.56 111 VAL A N 1
ATOM 800 C CA . VAL A 1 111 ? -3.605 0.513 11.302 1.00 87.56 111 VAL A CA 1
ATOM 801 C C . VAL A 1 111 ? -3.868 -0.951 11.610 1.00 87.56 111 VAL A C 1
ATOM 803 O O . VAL A 1 111 ? -3.270 -1.847 11.010 1.00 87.56 111 VAL A O 1
ATOM 806 N N . ASP A 1 112 ? -4.744 -1.196 12.573 1.00 84.81 112 ASP A N 1
ATOM 807 C CA . ASP A 1 112 ? -5.274 -2.521 12.856 1.00 84.81 112 ASP A CA 1
ATOM 808 C C . ASP A 1 112 ? -6.170 -2.992 11.700 1.00 84.81 112 ASP A C 1
ATOM 810 O O . ASP A 1 112 ? -6.943 -2.210 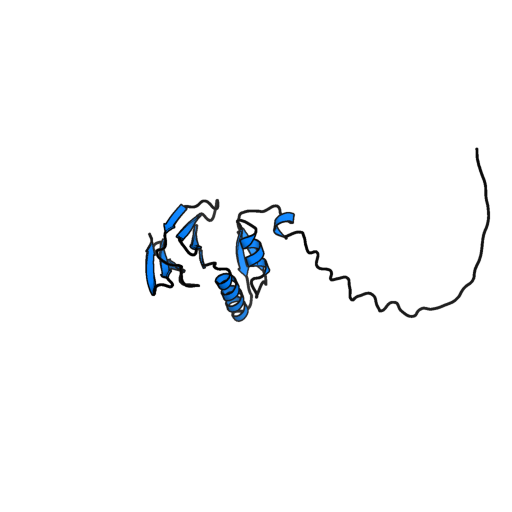11.146 1.00 84.81 112 ASP A O 1
ATOM 814 N N . LEU A 1 113 ? -6.057 -4.265 11.319 1.00 81.25 113 LEU A N 1
ATOM 815 C CA . LEU A 1 113 ? -6.815 -4.825 10.193 1.00 81.25 113 LEU A CA 1
ATOM 816 C C . LEU A 1 113 ? -8.243 -5.249 10.555 1.00 81.25 113 LEU A C 1
ATOM 818 O O . LEU A 1 113 ? -9.041 -5.471 9.646 1.00 81.25 113 LEU A O 1
ATOM 822 N N . GLU A 1 114 ? -8.553 -5.419 11.838 1.00 82.06 114 GLU A N 1
ATOM 823 C CA . GLU A 1 114 ? -9.862 -5.885 12.298 1.00 82.06 114 GLU A CA 1
ATOM 824 C C . GLU A 1 114 ? -10.858 -4.722 12.365 1.00 82.06 114 GLU A C 1
ATOM 826 O O . GLU A 1 114 ? -11.947 -4.796 11.795 1.00 82.06 114 GLU A O 1
ATOM 831 N N . GLU A 1 115 ? -10.460 -3.619 12.997 1.00 82.75 115 GLU A N 1
ATOM 832 C CA . GLU A 1 115 ? -11.326 -2.460 13.235 1.00 82.75 115 GLU A CA 1
ATOM 833 C C . GLU A 1 115 ? -10.978 -1.249 12.352 1.00 82.75 115 GLU A C 1
ATOM 835 O O . GLU A 1 115 ? -11.825 -0.368 12.157 1.00 82.75 115 GLU A O 1
ATOM 840 N N . GLY A 1 116 ? -9.765 -1.210 11.786 1.00 77.50 116 GLY A N 1
ATOM 841 C CA . GLY A 1 116 ? -9.249 -0.074 11.011 1.00 77.50 116 GLY A CA 1
ATOM 842 C C . GLY A 1 116 ? -8.668 1.054 11.868 1.00 77.50 116 GLY A C 1
ATOM 843 O O . GLY A 1 116 ? -8.381 2.131 11.355 1.00 77.50 116 GLY A O 1
ATOM 844 N N . ASN A 1 117 ? -8.507 0.842 13.176 1.00 84.31 117 ASN A N 1
ATOM 845 C CA . ASN A 1 117 ? -8.022 1.877 14.085 1.00 84.31 117 ASN A CA 1
ATOM 846 C C . ASN A 1 117 ? -6.520 2.118 13.909 1.00 84.31 117 ASN A C 1
ATOM 848 O O . ASN A 1 117 ? -5.739 1.171 13.797 1.00 84.31 117 ASN A O 1
ATOM 852 N N . THR A 1 118 ? -6.094 3.378 13.987 1.00 87.94 118 THR A N 1
ATOM 853 C CA . THR A 1 118 ? -4.669 3.717 14.055 1.00 87.94 118 THR A CA 1
ATOM 854 C C . THR A 1 118 ? -4.061 3.170 15.346 1.00 87.94 118 THR A C 1
ATOM 856 O O . THR A 1 118 ? -4.429 3.577 16.446 1.00 87.94 118 THR A O 1
ATOM 859 N N . LEU A 1 119 ? -3.106 2.254 15.202 1.00 91.12 119 LEU A N 1
ATOM 860 C CA . LEU A 1 119 ? -2.305 1.698 16.289 1.00 91.12 119 LEU A CA 1
ATOM 861 C C . LEU A 1 119 ? -1.219 2.681 16.729 1.00 91.12 119 LEU A C 1
ATOM 863 O O . LEU A 1 119 ? -0.987 2.844 17.925 1.00 91.12 119 LEU A O 1
ATOM 867 N N . TRP A 1 120 ? -0.546 3.315 15.765 1.00 93.81 120 TRP A N 1
ATOM 868 C CA . TRP A 1 120 ? 0.447 4.363 16.002 1.00 93.81 120 TRP A CA 1
ATOM 869 C C . TRP A 1 120 ? 0.734 5.170 14.732 1.00 93.81 120 TRP A C 1
ATOM 871 O O . TRP A 1 120 ? 0.494 4.704 13.616 1.00 93.81 120 TRP A O 1
ATOM 881 N N . THR A 1 121 ? 1.315 6.356 14.931 1.00 93.44 121 THR A N 1
ATOM 882 C CA . THR A 1 121 ? 1.791 7.252 13.871 1.00 93.44 121 THR A CA 1
ATOM 883 C C . THR A 1 121 ? 3.219 7.698 14.173 1.00 93.44 121 THR A C 1
ATOM 885 O O . THR A 1 121 ? 3.537 7.986 15.328 1.00 93.44 121 THR A O 1
ATOM 888 N N . GLN A 1 122 ? 4.071 7.774 13.149 1.00 95.38 122 GLN A N 1
ATOM 889 C CA . GLN A 1 122 ? 5.421 8.333 13.255 1.00 95.38 122 GLN A CA 1
ATOM 890 C C . GLN A 1 122 ? 5.719 9.308 12.114 1.00 95.38 122 GLN A C 1
ATOM 892 O O . GLN A 1 122 ? 5.528 8.938 10.956 1.00 95.38 122 GLN A O 1
ATOM 897 N N . PRO A 1 123 ? 6.235 10.520 12.396 1.00 94.62 123 PRO A N 1
ATOM 898 C CA . PRO A 1 123 ? 6.610 11.454 11.351 1.00 94.62 123 PRO A CA 1
ATOM 899 C C . PRO A 1 123 ? 7.849 10.958 10.602 1.00 94.62 123 PRO A C 1
ATOM 901 O O . PRO A 1 123 ? 8.769 10.371 11.179 1.00 94.62 123 PRO A O 1
ATOM 904 N N . LEU A 1 124 ? 7.878 11.242 9.306 1.00 93.75 124 LEU A N 1
ATOM 905 C CA . LEU A 1 124 ? 9.000 10.993 8.420 1.00 93.75 124 LEU A CA 1
ATOM 906 C C . LEU A 1 124 ? 9.716 12.314 8.107 1.00 93.75 124 LEU A C 1
ATOM 908 O O . LEU A 1 124 ? 9.062 13.313 7.801 1.00 93.75 124 LEU A O 1
ATOM 912 N N . PRO A 1 125 ? 11.058 12.341 8.151 1.00 93.69 125 PRO A N 1
ATOM 913 C CA . PRO A 1 125 ? 11.836 13.538 7.834 1.00 93.69 125 PRO A CA 1
ATOM 914 C C . PRO A 1 125 ? 11.863 13.857 6.329 1.00 93.69 125 PRO A C 1
ATOM 916 O O . PRO A 1 125 ? 12.165 14.985 5.947 1.00 93.69 125 PRO A O 1
ATOM 919 N N . ALA A 1 126 ? 11.544 12.879 5.479 1.00 93.25 126 ALA A N 1
ATOM 920 C CA . ALA A 1 126 ? 11.416 13.014 4.034 1.00 93.25 126 ALA A CA 1
ATOM 921 C C . ALA A 1 126 ? 10.394 11.990 3.500 1.00 93.25 126 ALA A C 1
ATOM 923 O O . ALA A 1 126 ? 10.137 10.994 4.180 1.00 93.25 126 ALA A O 1
ATOM 924 N N . PRO A 1 127 ? 9.843 12.182 2.287 1.00 90.62 127 PRO A N 1
ATOM 925 C CA . PRO A 1 127 ? 8.908 11.228 1.700 1.00 90.62 127 PRO A CA 1
ATOM 926 C C . PRO A 1 127 ? 9.531 9.837 1.518 1.00 90.62 127 PRO A C 1
ATOM 928 O O . PRO A 1 127 ? 10.713 9.750 1.151 1.00 90.62 127 PRO A O 1
ATOM 931 N N . PRO A 1 128 ? 8.762 8.752 1.718 1.00 88.56 128 PRO A N 1
ATOM 932 C CA . PRO A 1 128 ? 9.205 7.396 1.427 1.00 88.56 128 PRO A CA 1
ATOM 933 C C . PRO A 1 128 ? 9.451 7.237 -0.076 1.00 88.56 128 PRO A C 1
ATOM 935 O O . PRO A 1 128 ? 8.704 7.769 -0.898 1.00 88.56 128 PRO A O 1
ATOM 938 N N . VAL A 1 129 ? 10.479 6.481 -0.463 1.00 86.75 129 VAL A N 1
ATOM 939 C CA . VAL A 1 129 ? 10.556 6.031 -1.859 1.00 86.75 129 VAL A CA 1
ATOM 940 C C . VAL A 1 129 ? 9.423 5.039 -2.132 1.00 86.75 129 VAL A C 1
ATOM 942 O O . VAL A 1 129 ? 9.106 4.213 -1.265 1.00 86.75 129 VAL A O 1
ATOM 945 N N . PRO A 1 130 ? 8.851 5.052 -3.348 1.00 77.56 130 PRO A N 1
ATOM 946 C CA . PRO A 1 130 ? 7.958 3.994 -3.792 1.00 77.56 130 PRO A CA 1
ATOM 947 C C . PRO A 1 130 ? 8.573 2.616 -3.539 1.00 77.56 130 PRO A C 1
ATOM 949 O O . PRO A 1 130 ? 9.743 2.394 -3.852 1.00 77.56 130 PRO A O 1
ATOM 952 N N . TRP A 1 131 ? 7.793 1.691 -2.973 1.00 69.81 131 TRP A N 1
ATOM 953 C CA . TRP A 1 131 ? 8.245 0.332 -2.603 1.00 69.81 131 TRP A CA 1
ATOM 954 C C . TRP A 1 131 ? 9.325 0.271 -1.518 1.00 69.81 131 TRP A C 1
ATOM 956 O O . TRP A 1 131 ? 9.813 -0.812 -1.205 1.00 69.81 131 TRP A O 1
ATOM 966 N N . GLY A 1 132 ? 9.682 1.404 -0.913 1.00 82.44 132 GLY A N 1
ATOM 967 C CA . GLY A 1 132 ? 10.686 1.488 0.141 1.00 82.44 132 GLY A CA 1
ATOM 968 C C . GLY A 1 132 ? 10.226 0.981 1.499 1.00 82.44 132 GLY A C 1
ATOM 969 O O . GLY A 1 132 ? 11.021 1.031 2.431 1.00 82.44 132 GLY A O 1
ATOM 970 N N . LEU A 1 133 ? 8.971 0.541 1.628 1.00 85.81 133 LEU A N 1
ATOM 971 C CA . LEU A 1 133 ? 8.365 0.101 2.879 1.00 85.81 133 LEU A CA 1
ATOM 972 C C . LEU A 1 133 ? 8.364 -1.429 2.982 1.00 85.81 133 LEU A C 1
ATOM 974 O O . LEU A 1 133 ? 7.876 -2.122 2.089 1.00 85.81 133 LEU A O 1
ATOM 978 N N . ALA A 1 134 ? 8.857 -1.959 4.097 1.00 83.00 134 ALA A N 1
ATOM 979 C CA . ALA A 1 134 ? 8.872 -3.388 4.379 1.00 83.00 134 ALA A CA 1
ATOM 980 C C . ALA A 1 134 ? 8.600 -3.682 5.859 1.00 83.00 134 ALA A C 1
ATOM 982 O O . ALA A 1 134 ? 8.969 -2.914 6.746 1.00 83.00 134 ALA A O 1
ATOM 983 N N . LEU A 1 135 ? 7.998 -4.844 6.128 1.00 83.12 135 LEU A N 1
ATOM 984 C CA . LEU A 1 135 ? 7.836 -5.382 7.478 1.00 83.12 135 LEU A CA 1
ATOM 985 C C . LEU A 1 135 ? 8.843 -6.507 7.716 1.00 83.12 135 LEU A C 1
ATOM 987 O O . LEU A 1 135 ? 8.909 -7.477 6.961 1.00 83.12 135 LEU A O 1
ATOM 991 N N . GLY A 1 136 ? 9.618 -6.397 8.790 1.00 73.19 136 GLY A N 1
ATOM 992 C CA . GLY A 1 136 ? 10.545 -7.431 9.227 1.00 73.19 136 GLY A CA 1
ATOM 993 C C . GLY A 1 136 ? 9.909 -8.443 10.185 1.00 73.19 136 GLY A C 1
ATOM 994 O O . GLY A 1 136 ? 8.902 -8.186 10.847 1.00 73.19 136 GLY A O 1
ATOM 995 N N . ARG A 1 137 ? 10.565 -9.602 10.331 1.00 70.12 137 ARG A N 1
ATOM 996 C CA . ARG A 1 137 ? 10.120 -10.733 11.176 1.00 70.12 137 ARG A CA 1
ATOM 997 C C . ARG A 1 137 ? 9.841 -10.362 12.638 1.00 70.12 137 ARG A C 1
ATOM 999 O O . ARG A 1 137 ? 9.014 -10.994 13.284 1.00 70.12 137 ARG A O 1
ATOM 1006 N N . TYR A 1 138 ? 10.527 -9.346 13.152 1.00 73.31 138 TYR A N 1
ATOM 1007 C CA . TYR A 1 138 ? 10.400 -8.874 14.532 1.00 73.31 138 TYR A CA 1
ATOM 1008 C C . TYR A 1 138 ? 9.469 -7.657 14.661 1.00 73.31 138 TYR A C 1
ATOM 1010 O O . TYR A 1 138 ? 9.682 -6.830 15.537 1.00 73.31 138 TYR A O 1
ATOM 1018 N N . ARG A 1 139 ? 8.464 -7.537 13.776 1.00 71.69 139 ARG A N 1
ATOM 1019 C CA . ARG A 1 139 ? 7.495 -6.419 13.717 1.00 71.69 139 ARG A CA 1
ATOM 1020 C C . ARG A 1 139 ? 8.119 -5.038 13.486 1.00 71.69 139 ARG A C 1
ATOM 1022 O O . ARG A 1 139 ? 7.480 -4.030 13.736 1.00 71.69 139 ARG A O 1
ATOM 1029 N N . GLN A 1 140 ? 9.342 -5.009 12.976 1.00 85.00 140 GLN A N 1
ATOM 1030 C CA . GLN A 1 140 ? 10.023 -3.777 12.600 1.00 85.00 140 GLN A CA 1
ATOM 1031 C C . GLN A 1 140 ? 9.491 -3.282 11.258 1.00 85.00 140 GLN A C 1
ATOM 1033 O O . GLN A 1 140 ? 9.349 -4.073 10.322 1.00 85.00 140 GLN A O 1
ATOM 1038 N N . VAL A 1 141 ? 9.227 -1.986 11.168 1.00 89.31 141 VAL A N 1
ATOM 1039 C CA . VAL A 1 141 ? 8.901 -1.306 9.916 1.00 89.31 141 VAL A CA 1
ATOM 1040 C C . VAL A 1 141 ? 10.175 -0.675 9.390 1.00 89.31 141 VAL A C 1
ATOM 1042 O O . VAL A 1 141 ? 10.755 0.185 10.045 1.00 89.31 141 VAL A O 1
ATOM 1045 N N . LEU A 1 142 ? 10.604 -1.106 8.214 1.00 89.00 142 LEU A N 1
ATOM 1046 C CA . LEU A 1 142 ? 11.730 -0.530 7.496 1.00 89.00 142 LEU A CA 1
ATOM 1047 C C . LEU A 1 142 ? 11.171 0.374 6.406 1.00 89.00 142 LEU A C 1
ATOM 1049 O O . LEU A 1 142 ? 10.344 -0.076 5.614 1.00 89.00 142 LEU A O 1
ATOM 1053 N N . VAL A 1 143 ? 11.614 1.626 6.357 1.00 91.88 143 VAL A N 1
ATOM 1054 C CA . VAL A 1 143 ? 11.238 2.565 5.297 1.00 91.88 143 VAL A CA 1
ATOM 1055 C C . VAL A 1 143 ? 12.486 3.204 4.708 1.00 91.88 143 VAL A C 1
ATOM 1057 O O . VAL A 1 143 ? 13.347 3.702 5.428 1.00 91.88 143 VAL A O 1
ATOM 1060 N N . THR A 1 144 ? 12.597 3.174 3.389 1.00 91.88 144 THR A N 1
ATOM 1061 C CA . THR A 1 144 ? 13.613 3.925 2.650 1.00 91.88 144 THR A CA 1
ATOM 1062 C C . THR A 1 144 ? 12.997 5.245 2.213 1.00 91.88 144 THR A C 1
ATOM 1064 O O . THR A 1 144 ? 11.862 5.265 1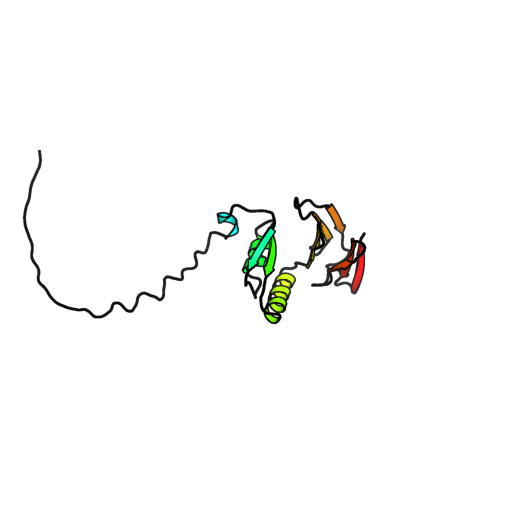.735 1.00 91.88 144 THR A O 1
ATOM 1067 N N . LEU A 1 145 ? 13.726 6.343 2.382 1.00 92.88 145 LEU A N 1
ATOM 1068 C CA . LEU A 1 145 ? 13.277 7.691 2.052 1.00 92.88 145 LEU A CA 1
ATOM 1069 C C . LEU A 1 145 ? 13.930 8.196 0.768 1.00 92.88 145 LEU A C 1
ATOM 1071 O O . LEU A 1 145 ? 15.019 7.773 0.380 1.00 92.88 145 LEU A O 1
ATOM 1075 N N . THR A 1 146 ? 13.281 9.163 0.133 1.00 90.38 146 THR A N 1
ATOM 1076 C CA . THR A 1 146 ? 13.799 9.887 -1.039 1.00 90.38 146 THR A CA 1
ATOM 1077 C C . THR A 1 146 ? 15.067 10.693 -0.737 1.00 90.38 146 THR A C 1
ATOM 1079 O O . THR A 1 146 ? 15.836 10.966 -1.655 1.00 90.38 146 THR A O 1
ATOM 1082 N N . SER A 1 147 ? 15.341 11.001 0.539 1.00 91.75 147 SER A N 1
ATOM 1083 C CA . SER A 1 147 ? 16.620 11.562 1.004 1.00 91.75 147 SER A CA 1
ATOM 1084 C C . SER A 1 147 ? 17.793 10.572 0.913 1.00 91.75 147 SER A C 1
ATOM 1086 O O . SER A 1 147 ? 18.947 10.982 1.025 1.00 91.75 147 SER A O 1
ATOM 1088 N N . GLY A 1 148 ? 17.516 9.279 0.706 1.00 89.81 148 GLY A N 1
ATOM 1089 C CA . GLY A 1 148 ? 18.496 8.190 0.736 1.00 89.81 148 GLY A CA 1
ATOM 1090 C C . GLY A 1 148 ? 18.654 7.532 2.110 1.00 89.81 148 GLY A C 1
ATOM 1091 O O . GLY A 1 148 ? 19.393 6.558 2.238 1.00 89.81 148 GLY A O 1
ATOM 1092 N N . GLU A 1 149 ? 17.962 8.030 3.136 1.00 93.56 149 GLU A N 1
ATOM 1093 C CA . GLU A 1 149 ? 17.967 7.439 4.475 1.00 93.56 149 GLU A CA 1
ATOM 1094 C C . GLU A 1 149 ? 17.118 6.161 4.535 1.00 93.56 149 GLU A C 1
ATOM 1096 O O . GLU A 1 149 ? 16.089 6.045 3.869 1.00 93.56 149 GLU A O 1
ATOM 1101 N N . VAL A 1 150 ? 17.527 5.211 5.380 1.00 92.62 150 VAL A N 1
ATOM 1102 C CA . VAL A 1 150 ? 16.731 4.028 5.732 1.00 92.62 150 VAL A CA 1
ATOM 1103 C C . VAL A 1 150 ? 16.424 4.091 7.221 1.00 92.62 150 VAL A C 1
ATOM 1105 O O . VAL A 1 150 ? 17.337 4.066 8.046 1.00 92.62 150 VAL A O 1
ATOM 1108 N N . LEU A 1 151 ? 15.142 4.175 7.562 1.00 92.00 151 LEU A N 1
ATOM 1109 C CA . LEU A 1 151 ? 14.661 4.255 8.936 1.00 92.00 151 LEU A CA 1
ATOM 1110 C C . LEU A 1 151 ? 14.033 2.929 9.371 1.00 92.00 151 LEU A C 1
ATOM 1112 O O . LEU A 1 151 ? 13.478 2.187 8.558 1.00 92.00 151 LEU A O 1
ATOM 1116 N N . CYS A 1 152 ? 14.111 2.648 10.670 1.00 91.94 152 CYS A N 1
ATOM 1117 C CA . CYS A 1 152 ? 13.511 1.479 11.301 1.00 91.94 152 CYS A CA 1
ATOM 1118 C C . CYS A 1 15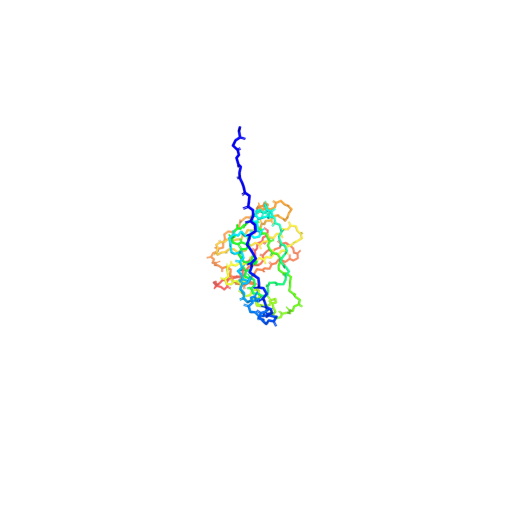2 ? 12.650 1.917 12.490 1.00 91.94 152 CYS A C 1
ATOM 1120 O O . CYS A 1 152 ? 13.109 2.694 13.327 1.00 91.94 152 CYS A O 1
ATOM 1122 N N . PHE A 1 153 ? 11.427 1.396 12.573 1.00 89.00 153 PHE A N 1
ATOM 1123 C CA . PHE A 1 153 ? 10.465 1.678 13.641 1.00 89.00 153 PHE A CA 1
ATOM 1124 C C . PHE A 1 153 ? 10.012 0.374 14.311 1.00 89.00 153 PHE A C 1
ATOM 1126 O O . PHE A 1 153 ? 9.926 -0.659 13.639 1.00 89.00 153 PHE A O 1
ATOM 1133 N N . GLN A 1 154 ? 9.743 0.418 15.623 1.00 81.62 154 GLN A N 1
ATOM 1134 C CA . GLN A 1 154 ? 9.371 -0.734 16.461 1.00 81.62 154 GLN A CA 1
ATOM 1135 C C . GLN A 1 154 ? 8.084 -0.488 17.243 1.00 81.62 154 GLN A C 1
ATOM 1137 O O . GLN A 1 154 ? 7.903 0.660 17.704 1.00 81.62 154 GLN A O 1
#